Protein AF-A0A969CDJ0-F1 (afdb_monomer_lite)

pLDDT: mean 95.17, std 4.66, range [63.78, 98.69]

Radius of gyration: 17.05 Å; chains: 1; bounding box: 43×28×50 Å

Structure (mmCIF, N/CA/C/O backbone):
data_AF-A0A969CDJ0-F1
#
_entry.id   AF-A0A969CDJ0-F1
#
loop_
_atom_site.group_PDB
_atom_site.id
_atom_site.type_symbol
_atom_site.label_atom_id
_atom_site.label_alt_id
_atom_site.label_comp_id
_atom_site.label_asym_id
_atom_site.label_entity_id
_atom_site.label_seq_id
_atom_site.pdbx_PDB_ins_code
_atom_site.Cartn_x
_atom_site.Cartn_y
_atom_site.Cartn_z
_atom_site.occupancy
_atom_site.B_iso_or_equiv
_atom_site.auth_seq_id
_atom_site.auth_comp_id
_atom_site.auth_asym_id
_atom_site.auth_atom_id
_atom_site.pdbx_PDB_model_num
ATOM 1 N N . VAL A 1 1 ? -5.381 13.197 3.408 1.00 69.62 1 VAL A N 1
ATOM 2 C CA . VAL A 1 1 ? -6.080 14.154 4.304 1.00 69.62 1 VAL A CA 1
ATOM 3 C C . VAL A 1 1 ? -7.595 14.024 4.202 1.00 69.62 1 VAL A C 1
ATOM 5 O O . VAL A 1 1 ? -8.196 13.665 5.201 1.00 69.62 1 VAL A O 1
ATOM 8 N N . LEU A 1 2 ? -8.209 14.203 3.024 1.00 88.81 2 LEU A N 1
ATOM 9 C CA . LEU A 1 2 ? -9.674 14.104 2.868 1.00 88.81 2 LEU A CA 1
ATOM 10 C C . LEU A 1 2 ? -10.263 12.763 3.335 1.00 88.81 2 LEU A C 1
ATOM 12 O O . LEU A 1 2 ? -11.228 12.764 4.086 1.00 88.81 2 LEU A O 1
ATOM 16 N N . LEU A 1 3 ? -9.641 11.630 2.978 1.00 90.44 3 LEU A N 1
ATOM 17 C CA . LEU A 1 3 ? -10.070 10.315 3.476 1.00 90.44 3 LEU A CA 1
ATOM 18 C C . LEU A 1 3 ? -10.016 10.229 5.004 1.00 90.44 3 LEU A C 1
ATOM 20 O O . LEU A 1 3 ? -10.949 9.734 5.618 1.00 90.44 3 LEU A O 1
ATOM 24 N N . ALA A 1 4 ? -8.951 10.744 5.624 1.00 89.38 4 ALA A N 1
ATOM 25 C CA . ALA A 1 4 ? -8.820 10.723 7.076 1.00 89.38 4 ALA A CA 1
ATOM 26 C C . ALA A 1 4 ? -9.918 11.557 7.748 1.00 89.38 4 ALA A C 1
ATOM 28 O O . ALA A 1 4 ? -10.543 11.082 8.686 1.00 89.38 4 ALA A O 1
ATOM 29 N N . ILE A 1 5 ? -10.212 12.752 7.224 1.00 90.25 5 ILE A N 1
ATOM 30 C CA . ILE A 1 5 ? -11.320 13.588 7.707 1.00 90.25 5 ILE A CA 1
ATOM 31 C C . ILE A 1 5 ? -12.658 12.858 7.527 1.00 90.25 5 ILE A C 1
ATOM 33 O O . ILE A 1 5 ? -13.433 12.766 8.474 1.00 90.25 5 ILE A O 1
ATOM 37 N N . GLY A 1 6 ? -12.907 12.271 6.353 1.00 92.19 6 GLY A N 1
ATOM 38 C CA . GLY A 1 6 ? -14.134 11.519 6.078 1.00 92.19 6 GLY A CA 1
ATOM 39 C C . GLY A 1 6 ? -14.341 10.346 7.041 1.00 92.19 6 GLY A C 1
ATOM 40 O O . GLY A 1 6 ? -15.412 10.214 7.626 1.00 92.19 6 GLY A O 1
ATOM 41 N N . PHE A 1 7 ? -13.301 9.543 7.282 1.00 92.75 7 PHE A N 1
ATOM 42 C CA . PHE A 1 7 ? -13.346 8.451 8.260 1.00 92.75 7 PHE A CA 1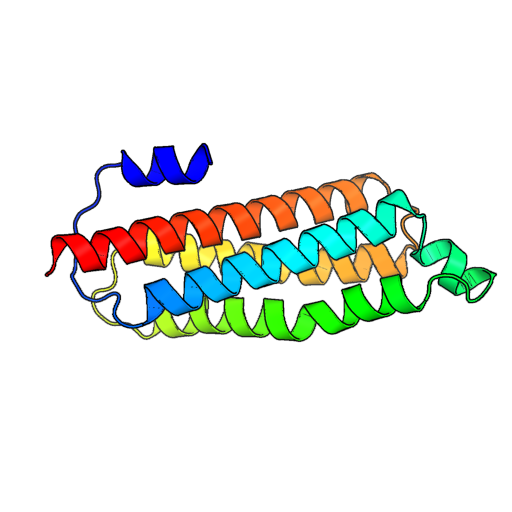
ATOM 43 C C . PHE A 1 7 ? -13.379 8.931 9.716 1.00 92.75 7 PHE A C 1
ATOM 45 O O . PHE A 1 7 ? -13.814 8.175 10.579 1.00 92.75 7 PHE A O 1
ATOM 52 N N . MET A 1 8 ? -12.938 10.153 10.027 1.00 92.38 8 MET A N 1
ATOM 53 C CA . MET A 1 8 ? -13.114 10.738 11.363 1.00 92.38 8 MET A CA 1
ATOM 54 C C . MET A 1 8 ? -14.562 11.155 11.613 1.00 92.38 8 MET A C 1
ATOM 56 O O . MET A 1 8 ? -15.072 10.952 12.712 1.00 92.38 8 MET A O 1
ATOM 60 N N . LEU A 1 9 ? -15.227 11.690 10.589 1.00 91.75 9 LEU A N 1
ATOM 61 C CA . LEU A 1 9 ? -16.608 12.167 10.667 1.00 91.75 9 LEU A CA 1
ATOM 62 C C . LEU A 1 9 ? -17.649 11.055 10.468 1.00 91.75 9 LEU A C 1
ATOM 64 O O . LEU A 1 9 ? -18.819 11.254 10.785 1.00 91.75 9 LEU A O 1
ATOM 68 N N . SER A 1 10 ? -17.257 9.885 9.954 1.00 90.38 10 SER A N 1
ATOM 69 C CA . SER A 1 10 ? -18.197 8.786 9.727 1.00 90.38 10 SER A CA 1
ATOM 70 C C . SER A 1 10 ? -18.731 8.216 11.051 1.00 90.38 10 SER A C 1
ATOM 72 O O . SER A 1 10 ? -17.949 8.033 11.994 1.00 90.38 10 SER A O 1
ATOM 74 N N . PRO A 1 11 ? -20.020 7.844 11.140 1.00 88.94 11 PRO A N 1
ATOM 75 C CA . PRO A 1 11 ? -20.525 7.069 12.269 1.00 88.94 11 PRO A CA 1
ATOM 76 C C . PRO A 1 11 ? -19.691 5.794 12.450 1.00 88.94 11 PRO A C 1
ATOM 78 O O . PRO A 1 11 ? -19.395 5.091 11.480 1.00 88.94 11 PRO A O 1
ATOM 81 N N . TYR A 1 12 ? -19.248 5.530 13.676 1.00 90.88 12 TYR A N 1
ATOM 82 C CA . TYR A 1 12 ? -18.434 4.362 13.999 1.00 90.88 12 TYR A CA 1
ATOM 83 C C . TYR A 1 12 ? -18.772 3.882 15.405 1.00 90.88 12 TYR A C 1
ATOM 85 O O . TYR A 1 12 ? -18.627 4.632 16.368 1.00 90.88 12 TYR A O 1
ATOM 93 N N . GLU A 1 13 ? -19.211 2.633 15.506 1.00 88.62 13 GLU A N 1
ATOM 94 C CA . GLU A 1 13 ? -19.474 1.962 16.774 1.00 88.62 13 GLU A CA 1
ATOM 95 C C . GLU A 1 13 ? -18.202 1.248 17.223 1.00 88.62 13 GLU A C 1
ATOM 97 O O . GLU A 1 13 ? -17.713 0.329 16.557 1.00 88.62 13 GLU A O 1
ATOM 102 N N . ALA A 1 14 ? -17.634 1.717 18.332 1.00 89.25 14 ALA A N 1
ATOM 103 C CA . ALA A 1 14 ? -16.417 1.147 18.875 1.00 89.25 14 ALA A CA 1
ATOM 104 C C . ALA A 1 14 ? -16.691 -0.212 19.521 1.00 89.25 14 ALA A C 1
ATOM 106 O O . ALA A 1 14 ? -17.660 -0.400 20.251 1.00 89.25 14 ALA A O 1
ATOM 107 N N . THR A 1 15 ? -15.799 -1.155 19.244 1.00 90.50 15 THR A N 1
ATOM 108 C CA . THR A 1 15 ? -15.812 -2.507 19.826 1.00 90.50 15 THR A CA 1
ATOM 109 C C . THR A 1 15 ? -14.747 -2.675 20.907 1.00 90.50 15 THR A C 1
ATOM 111 O O . THR A 1 15 ? -14.737 -3.678 21.615 1.00 90.50 15 THR A O 1
ATOM 114 N N . GLY A 1 16 ? -13.810 -1.725 20.995 1.00 88.75 16 GLY A N 1
ATOM 115 C CA . GLY A 1 16 ? -12.686 -1.729 21.929 1.00 88.75 16 GLY A CA 1
ATOM 116 C C . GLY A 1 16 ? -11.642 -2.805 21.688 1.00 88.75 16 GLY A C 1
ATOM 117 O O . GLY A 1 16 ? -10.684 -2.903 22.453 1.00 88.75 16 GLY A O 1
ATOM 118 N N . ASN A 1 17 ? -11.771 -3.595 20.618 1.00 89.50 17 ASN A N 1
ATOM 119 C CA . ASN A 1 17 ? -10.914 -4.752 20.390 1.00 89.50 17 ASN A CA 1
ATOM 120 C C . ASN A 1 17 ? -9.888 -4.559 19.266 1.00 89.50 17 ASN A C 1
ATOM 122 O O . ASN A 1 17 ? -9.469 -5.506 18.600 1.00 89.50 17 ASN A O 1
ATOM 126 N N . THR A 1 18 ? -9.445 -3.329 19.031 1.00 90.19 18 THR A N 1
ATOM 127 C CA . THR A 1 18 ? -8.410 -3.038 18.025 1.00 90.19 18 THR A CA 1
ATOM 128 C C . THR A 1 18 ? -6.986 -3.258 18.534 1.00 90.19 18 THR A C 1
ATOM 130 O O . THR A 1 18 ? -6.117 -3.686 17.774 1.00 90.19 18 THR A O 1
ATOM 133 N N . GLY A 1 19 ? -6.714 -3.050 19.824 1.00 89.62 19 GLY A N 1
ATOM 134 C CA . GLY A 1 19 ? -5.420 -3.374 20.439 1.00 89.62 19 GLY A CA 1
ATOM 135 C C . GLY A 1 19 ? -4.208 -2.779 19.696 1.00 89.62 19 GLY A C 1
ATOM 136 O O . GLY A 1 19 ? -4.048 -1.560 19.608 1.00 89.62 19 GLY A O 1
ATOM 137 N N . LYS A 1 20 ? -3.324 -3.645 19.171 1.00 94.69 20 LYS A N 1
ATOM 138 C CA . LYS A 1 20 ? -2.119 -3.249 18.406 1.00 94.69 20 LYS A CA 1
ATOM 139 C C . LYS A 1 20 ? -2.399 -2.918 16.931 1.00 94.69 20 LYS A C 1
ATOM 141 O O . LYS A 1 20 ? -1.513 -2.372 16.275 1.00 94.69 20 LYS A O 1
ATOM 146 N N . LEU A 1 21 ? -3.595 -3.223 16.410 1.00 95.69 21 LEU A N 1
ATOM 147 C CA . LEU A 1 21 ? -3.934 -3.018 14.996 1.00 95.69 21 LEU A CA 1
ATOM 148 C C . LEU A 1 21 ? -3.778 -1.560 14.566 1.00 95.69 21 LEU A C 1
ATOM 150 O O . LEU A 1 21 ? -3.281 -1.336 13.473 1.00 95.69 21 LEU A O 1
ATOM 154 N N . ALA A 1 22 ? -4.120 -0.595 15.428 1.00 95.88 22 ALA A N 1
ATOM 155 C CA . ALA A 1 22 ? -3.994 0.831 15.119 1.00 95.88 22 ALA A CA 1
ATOM 156 C C . ALA A 1 22 ? -2.549 1.234 14.772 1.00 95.88 22 ALA A C 1
ATOM 158 O O . ALA A 1 22 ? -2.307 1.925 13.787 1.00 95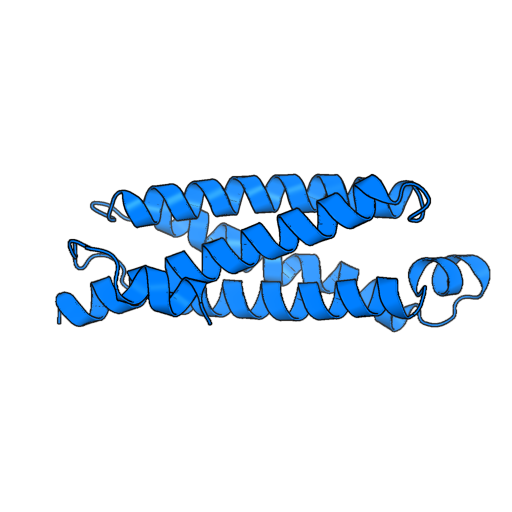.88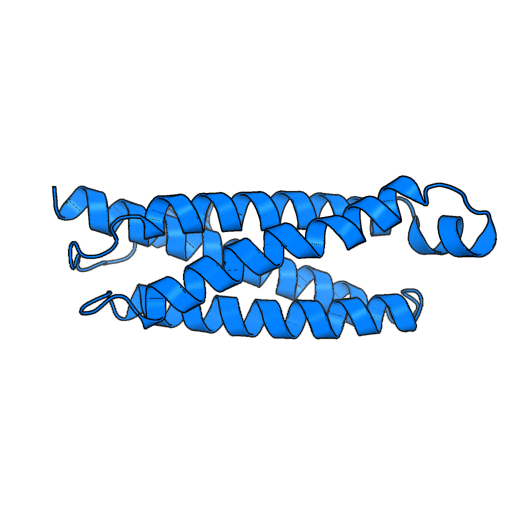 22 ALA A O 1
ATOM 159 N N . TRP A 1 23 ? -1.572 0.743 15.539 1.00 97.62 23 TRP A N 1
ATOM 160 C CA . TRP A 1 23 ? -0.156 1.005 15.277 1.00 97.62 23 TRP A CA 1
ATOM 161 C C . TRP A 1 23 ? 0.346 0.275 14.035 1.00 97.62 23 TRP A C 1
ATOM 163 O O . TRP A 1 23 ? 1.028 0.863 13.198 1.00 97.62 23 TRP A O 1
ATOM 173 N N . ILE A 1 24 ? -0.003 -1.005 13.901 1.00 98.06 24 ILE A N 1
ATOM 174 C CA . ILE A 1 24 ? 0.477 -1.844 12.798 1.00 98.06 24 ILE A CA 1
ATOM 175 C C . ILE A 1 24 ? -0.079 -1.348 11.463 1.00 98.06 24 ILE A C 1
ATOM 177 O O . ILE A 1 24 ? 0.665 -1.278 10.485 1.00 98.06 24 ILE A O 1
ATOM 181 N N . SER A 1 25 ? -1.344 -0.927 11.419 1.00 98.12 25 SER A N 1
ATOM 182 C CA . SER A 1 25 ? -1.927 -0.343 10.214 1.00 98.12 25 SER A CA 1
ATOM 183 C C . SER A 1 25 ? -1.314 1.012 9.866 1.00 98.12 25 SER A C 1
ATOM 185 O O . SER A 1 25 ? -1.102 1.278 8.685 1.00 98.12 25 SER A O 1
ATOM 187 N N . SER A 1 26 ? -0.961 1.841 10.857 1.00 98.19 26 SER A N 1
ATOM 188 C CA . SER A 1 26 ? -0.247 3.101 10.609 1.00 98.19 26 SER A CA 1
ATOM 189 C C . SER A 1 26 ? 1.144 2.860 10.017 1.00 98.19 26 SER A C 1
ATOM 191 O O . SER A 1 26 ? 1.525 3.536 9.062 1.00 98.19 26 SER A O 1
ATOM 193 N N . ILE A 1 27 ? 1.879 1.866 10.528 1.00 98.56 27 ILE A N 1
ATOM 194 C CA . ILE A 1 27 ? 3.179 1.463 9.969 1.00 98.56 27 ILE A CA 1
ATOM 195 C C . ILE A 1 27 ? 3.003 0.925 8.544 1.00 98.56 27 ILE A C 1
ATOM 197 O O . ILE A 1 27 ? 3.752 1.315 7.651 1.00 98.56 27 ILE A O 1
ATOM 201 N N . ALA A 1 28 ? 1.995 0.081 8.302 1.00 98.69 28 ALA A N 1
ATOM 202 C CA . ALA A 1 28 ? 1.699 -0.428 6.965 1.00 98.69 28 ALA A CA 1
ATOM 203 C C . ALA A 1 28 ? 1.380 0.710 5.981 1.00 98.69 28 ALA A C 1
ATOM 205 O O . ALA A 1 28 ? 1.946 0.747 4.890 1.00 98.69 28 ALA A O 1
ATOM 206 N N . ALA A 1 29 ? 0.543 1.674 6.378 1.00 98.56 29 ALA A N 1
ATOM 207 C CA . ALA A 1 29 ? 0.229 2.847 5.566 1.00 98.56 29 ALA A CA 1
ATOM 208 C C . ALA A 1 29 ? 1.486 3.673 5.247 1.00 98.56 29 ALA A C 1
ATOM 210 O O . ALA A 1 29 ? 1.676 4.075 4.101 1.00 98.56 29 ALA A O 1
ATOM 211 N N . LEU A 1 30 ? 2.372 3.883 6.227 1.00 98.56 30 LEU A N 1
ATOM 212 C CA . LEU A 1 30 ? 3.636 4.591 6.020 1.00 98.56 30 LEU A CA 1
ATOM 213 C C . LEU A 1 30 ? 4.553 3.853 5.035 1.00 98.56 30 LEU A C 1
ATOM 215 O O . LEU A 1 30 ? 5.077 4.469 4.111 1.00 98.56 30 LEU A O 1
ATOM 219 N N . LEU A 1 31 ? 4.733 2.541 5.202 1.00 98.69 31 LEU A N 1
ATOM 220 C CA . LEU A 1 31 ? 5.585 1.739 4.319 1.00 98.69 31 LEU A CA 1
ATOM 221 C C . LEU A 1 31 ? 5.046 1.701 2.886 1.00 98.69 31 LEU A C 1
ATOM 223 O O . LEU A 1 31 ? 5.815 1.871 1.942 1.00 98.69 31 LEU A O 1
ATOM 227 N N . VAL A 1 32 ? 3.729 1.542 2.715 1.00 98.62 32 VAL A N 1
ATOM 228 C CA . VAL A 1 32 ? 3.084 1.620 1.396 1.00 98.62 32 VAL A CA 1
ATOM 229 C C . VAL A 1 32 ? 3.239 3.021 0.800 1.00 98.62 32 VAL A C 1
ATOM 231 O O . VAL A 1 32 ? 3.529 3.138 -0.384 1.00 98.62 32 VAL A O 1
ATOM 234 N N . TYR A 1 33 ? 3.126 4.085 1.599 1.00 98.44 33 TYR A N 1
ATOM 235 C CA . TYR A 1 33 ? 3.347 5.452 1.123 1.00 98.44 33 TYR A CA 1
ATOM 236 C C . TYR A 1 33 ? 4.781 5.672 0.623 1.00 98.44 33 TYR A C 1
ATOM 238 O O . TYR A 1 33 ? 4.968 6.161 -0.491 1.00 98.44 33 TYR A O 1
ATOM 246 N N . LEU A 1 34 ? 5.789 5.259 1.399 1.00 98.44 34 LEU A N 1
ATOM 247 C CA . LEU A 1 34 ? 7.193 5.323 0.977 1.00 98.44 34 LEU A CA 1
ATOM 248 C C . LEU A 1 34 ? 7.424 4.520 -0.308 1.00 98.44 34 LEU A C 1
ATOM 250 O O . LEU A 1 34 ? 8.107 4.987 -1.218 1.00 98.44 34 LEU A O 1
ATOM 254 N N . GLN A 1 35 ? 6.799 3.349 -0.419 1.00 98.19 35 GLN A N 1
ATOM 255 C CA . GLN A 1 35 ? 6.886 2.523 -1.615 1.00 98.19 35 GLN A CA 1
ATOM 256 C C . GLN A 1 35 ? 6.228 3.174 -2.841 1.00 98.19 35 GLN A C 1
ATOM 258 O O . GLN A 1 35 ? 6.771 3.094 -3.945 1.00 98.19 35 GLN A O 1
ATOM 263 N N . SER A 1 36 ? 5.102 3.868 -2.661 1.00 97.81 36 SER A N 1
ATOM 264 C CA . SER A 1 36 ? 4.465 4.655 -3.722 1.00 97.81 36 SER A CA 1
ATOM 265 C C . SER A 1 36 ? 5.352 5.813 -4.183 1.00 97.81 36 SER A C 1
ATOM 267 O O . SER A 1 36 ? 5.433 6.073 -5.382 1.00 97.81 36 SER A O 1
ATOM 269 N N . LEU A 1 37 ? 6.072 6.472 -3.266 1.00 97.94 37 LEU A N 1
ATOM 270 C CA . LEU A 1 37 ? 7.048 7.509 -3.623 1.00 97.94 37 LEU A CA 1
ATOM 271 C C . LEU A 1 37 ? 8.218 6.935 -4.434 1.00 97.94 37 LEU A C 1
ATOM 273 O O . LEU A 1 37 ? 8.609 7.529 -5.439 1.00 97.94 37 LEU A O 1
ATOM 277 N N . LEU A 1 38 ? 8.741 5.764 -4.052 1.00 97.88 38 LEU A N 1
ATOM 278 C CA . LEU A 1 38 ? 9.768 5.067 -4.836 1.00 97.88 38 LEU A CA 1
ATOM 279 C C . LEU A 1 38 ? 9.251 4.682 -6.231 1.00 97.88 38 LEU A C 1
ATOM 281 O O . LEU A 1 38 ? 9.949 4.901 -7.219 1.00 97.88 38 LEU A O 1
ATOM 285 N N . GLY A 1 39 ? 8.014 4.186 -6.337 1.00 97.06 39 GLY A N 1
ATOM 286 C CA . GLY A 1 39 ? 7.381 3.877 -7.623 1.00 97.06 39 GLY A CA 1
ATOM 287 C C . GLY A 1 39 ? 7.187 5.117 -8.506 1.00 97.06 39 GLY A C 1
ATOM 288 O O . GLY A 1 39 ? 7.469 5.086 -9.705 1.00 97.06 39 GLY A O 1
ATOM 289 N N . ALA A 1 40 ? 6.780 6.246 -7.917 1.00 95.56 40 ALA A N 1
ATOM 290 C CA . ALA A 1 40 ? 6.703 7.528 -8.618 1.00 95.56 40 ALA A CA 1
ATOM 291 C C . ALA A 1 40 ? 8.087 8.014 -9.089 1.00 95.56 40 ALA A C 1
ATOM 293 O O . ALA A 1 40 ? 8.207 8.579 -10.180 1.00 95.56 40 ALA A O 1
ATOM 294 N N . LEU A 1 41 ? 9.149 7.756 -8.317 1.00 96.69 41 LEU A N 1
ATOM 295 C CA . LEU A 1 41 ? 10.528 8.062 -8.707 1.00 96.69 41 LEU A CA 1
ATOM 296 C C . LEU A 1 41 ? 10.998 7.203 -9.890 1.00 96.69 41 LEU A C 1
ATOM 298 O O . LEU A 1 41 ? 11.634 7.726 -10.806 1.00 96.69 41 LEU A O 1
ATOM 302 N N . VAL A 1 42 ? 10.647 5.911 -9.903 1.00 96.38 42 VAL A N 1
ATOM 303 C CA . VAL A 1 42 ? 10.919 5.007 -11.033 1.00 96.38 42 VAL A CA 1
ATOM 304 C C . VAL A 1 42 ? 10.276 5.529 -12.320 1.00 96.38 42 VAL A C 1
ATOM 306 O O . VAL A 1 42 ? 10.958 5.610 -13.342 1.00 96.38 42 VAL A O 1
ATOM 309 N N . GLY A 1 43 ? 8.998 5.919 -12.269 1.00 92.75 43 GLY A N 1
ATOM 310 C CA . GLY A 1 43 ? 8.273 6.443 -13.431 1.00 92.75 43 GLY A CA 1
ATOM 311 C C . GLY A 1 43 ? 8.782 7.811 -13.897 1.00 92.75 43 GLY A C 1
ATOM 312 O O . GLY A 1 43 ? 9.094 7.987 -15.070 1.00 92.75 43 GLY A O 1
ATOM 313 N N . SER A 1 44 ? 8.933 8.768 -12.978 1.00 93.94 44 SER A N 1
ATOM 314 C CA . SER A 1 44 ? 9.344 10.147 -13.307 1.00 93.94 44 SER A CA 1
ATOM 315 C C . SER A 1 44 ? 10.769 10.257 -13.849 1.00 93.94 44 SER A C 1
ATOM 317 O O . SER A 1 44 ? 11.052 11.150 -14.645 1.00 93.94 44 SER A O 1
ATOM 319 N N . ARG A 1 45 ? 11.667 9.351 -13.448 1.00 94.75 45 ARG A N 1
ATOM 320 C CA . ARG A 1 45 ? 13.054 9.313 -13.935 1.00 94.75 45 ARG A CA 1
ATOM 321 C C . ARG A 1 45 ? 13.293 8.259 -15.005 1.00 94.75 45 ARG A C 1
ATOM 323 O O . ARG A 1 45 ? 14.444 8.047 -15.366 1.00 94.75 45 ARG A O 1
ATOM 330 N N . TRP A 1 46 ? 12.261 7.564 -15.489 1.00 91.38 46 TRP A N 1
ATOM 331 C CA . TRP A 1 46 ? 12.434 6.461 -16.443 1.00 91.38 46 TRP A CA 1
ATOM 332 C C . TRP A 1 46 ? 13.465 5.414 -15.968 1.00 91.38 46 TRP A C 1
ATOM 334 O O . TRP A 1 46 ? 14.207 4.834 -16.763 1.00 91.38 46 TRP A O 1
ATOM 344 N N . ALA A 1 47 ? 13.530 5.174 -14.653 1.00 94.25 47 ALA A N 1
ATOM 345 C CA . ALA A 1 47 ? 14.626 4.432 -14.027 1.00 94.25 47 ALA A CA 1
ATOM 346 C C . ALA A 1 47 ? 14.690 2.965 -14.483 1.00 94.25 47 ALA A C 1
ATOM 348 O O . ALA A 1 47 ? 15.775 2.397 -14.551 1.00 94.25 47 ALA A O 1
ATOM 349 N N . LEU A 1 48 ? 13.546 2.361 -14.839 1.00 92.38 48 LEU A N 1
ATOM 350 C CA . LEU A 1 48 ? 13.505 0.999 -15.382 1.00 92.38 48 LEU A CA 1
ATOM 351 C C . LEU A 1 48 ? 14.282 0.900 -16.701 1.00 92.38 48 LEU A C 1
ATOM 353 O O . LEU A 1 48 ? 15.140 0.035 -16.841 1.00 92.38 48 LEU A O 1
ATOM 357 N N . HIS A 1 49 ? 14.000 1.797 -17.649 1.00 92.75 49 HIS A N 1
ATOM 358 C CA . HIS A 1 49 ? 14.647 1.790 -18.960 1.00 92.75 49 HIS A CA 1
ATOM 359 C C . HIS A 1 49 ? 16.144 2.056 -18.821 1.00 92.75 49 HIS A C 1
ATOM 361 O O . HIS A 1 49 ? 16.942 1.285 -19.340 1.00 92.75 49 HIS A O 1
ATOM 367 N N . GLN A 1 50 ? 16.518 3.077 -18.043 1.00 94.00 50 GLN A N 1
ATOM 368 C CA . GLN A 1 50 ? 17.922 3.428 -17.811 1.00 94.00 50 GLN A CA 1
ATOM 369 C C . GLN A 1 50 ? 18.711 2.300 -17.132 1.00 94.00 50 GLN A C 1
ATOM 371 O O . GLN A 1 50 ? 19.858 2.046 -17.504 1.00 94.00 50 GLN A O 1
ATOM 376 N N . CYS A 1 51 ? 18.092 1.576 -16.195 1.00 94.50 51 CYS A N 1
ATOM 377 C CA . CYS A 1 51 ? 18.747 0.453 -15.535 1.00 94.50 51 CYS A CA 1
ATOM 378 C C . CYS A 1 51 ? 18.944 -0.738 -16.485 1.00 94.50 51 CYS A C 1
ATOM 380 O O . CYS A 1 51 ? 20.008 -1.356 -16.476 1.00 94.50 51 CYS A O 1
ATOM 382 N N . LEU A 1 52 ? 17.957 -1.042 -17.334 1.00 92.44 52 LEU A N 1
ATOM 383 C CA . LEU A 1 52 ? 18.042 -2.163 -18.274 1.00 92.44 52 LEU A CA 1
ATOM 384 C C . LEU A 1 52 ? 18.953 -1.876 -19.478 1.00 92.44 52 LEU A C 1
ATOM 386 O O . LEU A 1 52 ? 19.664 -2.777 -19.915 1.00 92.44 52 LEU A O 1
ATOM 390 N N . SER A 1 53 ? 18.950 -0.649 -20.010 1.00 92.12 53 SER A N 1
ATOM 391 C CA . SER A 1 53 ? 19.738 -0.289 -21.198 1.00 92.12 53 SER A CA 1
ATOM 392 C C . SER A 1 53 ? 21.169 0.123 -20.863 1.00 92.12 53 SER A C 1
ATOM 394 O O . SER A 1 53 ? 22.105 -0.270 -21.554 1.00 92.12 53 SER A O 1
ATOM 396 N N . SER A 1 54 ? 21.332 0.926 -19.810 1.00 90.69 54 SER A N 1
ATOM 397 C CA . SER A 1 54 ? 22.564 1.680 -19.547 1.00 90.69 54 SER A CA 1
ATOM 398 C C . SER A 1 54 ? 23.153 1.402 -18.164 1.00 90.69 54 SER A C 1
ATOM 400 O O . SER A 1 54 ? 24.196 1.954 -17.835 1.00 90.69 54 SER A O 1
ATOM 402 N N . LYS A 1 55 ? 22.510 0.545 -17.354 1.00 90.88 55 LYS A N 1
ATOM 403 C CA . LYS A 1 55 ? 22.860 0.260 -15.946 1.00 90.88 55 LYS A CA 1
ATOM 404 C C . LYS A 1 55 ? 22.846 1.491 -15.028 1.00 90.88 55 LYS A C 1
ATOM 406 O O . LYS A 1 55 ? 23.349 1.439 -13.907 1.00 90.88 55 LYS A O 1
ATOM 411 N N . GLU A 1 56 ? 22.209 2.569 -15.470 1.00 94.06 56 GLU A N 1
ATOM 412 C CA . GLU A 1 56 ? 22.054 3.813 -14.720 1.00 94.06 56 GLU A CA 1
ATOM 413 C C . GLU A 1 56 ? 20.799 3.765 -13.844 1.00 94.06 56 GLU A C 1
ATOM 415 O O . GLU A 1 56 ? 19.816 3.099 -14.166 1.00 94.06 56 GLU A O 1
ATOM 420 N N . LEU A 1 57 ? 20.814 4.470 -12.709 1.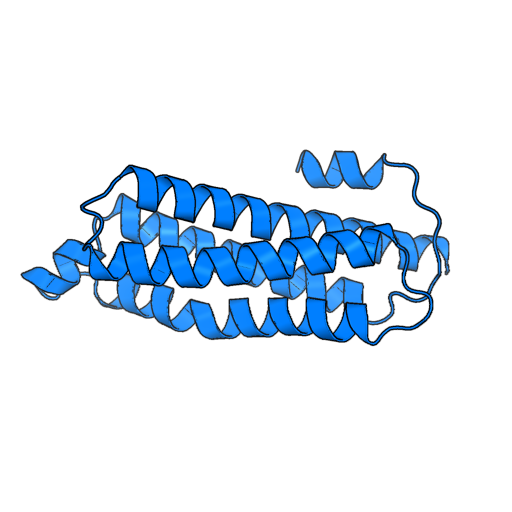00 94.81 57 LEU A N 1
ATOM 421 C CA . LEU A 1 57 ? 19.679 4.549 -11.770 1.00 94.81 57 LEU A CA 1
ATOM 422 C C . LEU A 1 57 ? 19.134 3.189 -11.270 1.00 94.81 57 LEU A C 1
ATOM 424 O O . LEU A 1 57 ? 18.050 3.137 -10.682 1.00 94.81 57 LEU A O 1
ATOM 428 N N . CYS A 1 58 ? 19.895 2.096 -11.399 1.00 95.94 58 CYS A N 1
ATOM 429 C CA . CYS A 1 58 ? 19.493 0.780 -10.893 1.00 95.94 58 CYS A CA 1
ATOM 430 C C . CYS A 1 58 ? 19.247 0.768 -9.384 1.00 95.94 58 CYS A C 1
ATOM 432 O O . CYS A 1 58 ? 18.406 0.011 -8.910 1.00 95.94 58 CYS A O 1
ATOM 434 N N . LEU A 1 59 ? 19.918 1.636 -8.619 1.00 96.69 59 LEU A N 1
ATOM 435 C CA . LEU A 1 59 ? 19.653 1.781 -7.189 1.00 96.69 59 LEU A CA 1
ATOM 436 C C . LEU A 1 59 ? 18.200 2.197 -6.917 1.00 96.69 59 LEU A C 1
ATOM 438 O O . LEU A 1 59 ? 17.580 1.649 -6.010 1.00 96.69 59 LEU A O 1
ATOM 442 N N . VAL A 1 60 ? 17.639 3.116 -7.711 1.00 96.31 60 VAL A N 1
ATOM 443 C CA . VAL A 1 60 ? 16.237 3.550 -7.576 1.00 96.31 60 VAL A CA 1
ATOM 444 C C . VAL A 1 60 ? 15.302 2.378 -7.865 1.00 96.31 60 VAL A C 1
ATOM 446 O O . VAL A 1 60 ? 14.407 2.090 -7.070 1.00 96.31 60 VAL A O 1
ATOM 449 N N . MET A 1 61 ? 15.557 1.662 -8.963 1.00 96.31 61 MET A N 1
ATOM 450 C CA . MET A 1 61 ? 14.749 0.513 -9.367 1.00 96.31 61 MET A CA 1
ATOM 451 C C . MET A 1 61 ? 14.795 -0.617 -8.328 1.00 96.31 61 MET A C 1
ATOM 453 O O . MET A 1 61 ? 13.760 -1.126 -7.899 1.00 96.31 61 MET A O 1
ATOM 457 N N . ASN A 1 62 ? 15.993 -0.968 -7.865 1.00 97.31 62 ASN A N 1
ATOM 458 C CA . ASN A 1 62 ? 16.199 -2.027 -6.883 1.00 97.31 62 ASN A CA 1
ATOM 459 C C . ASN A 1 62 ? 15.663 -1.642 -5.503 1.00 97.31 62 ASN A C 1
ATOM 461 O O . ASN A 1 62 ? 15.134 -2.504 -4.812 1.00 97.31 62 ASN A O 1
ATOM 465 N N . SER A 1 63 ? 15.736 -0.365 -5.113 1.00 97.81 63 SER A N 1
ATOM 466 C CA . SER A 1 63 ? 15.129 0.105 -3.859 1.00 97.81 63 SER A CA 1
ATOM 467 C C . SER A 1 63 ? 13.611 -0.036 -3.895 1.00 97.81 63 SER A C 1
ATOM 469 O O . SER A 1 63 ? 13.018 -0.483 -2.915 1.00 97.81 63 SER A O 1
ATOM 471 N N . HIS A 1 64 ? 12.980 0.275 -5.033 1.00 97.31 64 HIS A N 1
ATOM 472 C CA . HIS A 1 64 ? 11.550 0.041 -5.209 1.00 97.31 64 HIS A CA 1
ATOM 473 C C . HIS A 1 64 ? 11.217 -1.455 -5.109 1.00 97.31 64 HIS A C 1
ATOM 475 O O . HIS A 1 64 ? 10.326 -1.833 -4.357 1.00 97.31 64 HIS A O 1
ATOM 481 N N . ILE A 1 65 ? 11.966 -2.334 -5.779 1.00 97.12 65 ILE A N 1
ATOM 482 C CA . ILE A 1 65 ? 11.731 -3.786 -5.690 1.00 97.12 65 ILE A CA 1
ATOM 483 C C . ILE A 1 65 ? 11.944 -4.301 -4.256 1.00 97.12 65 ILE A C 1
ATOM 485 O O . ILE A 1 65 ? 11.105 -5.032 -3.731 1.00 97.12 65 ILE A O 1
ATOM 489 N N . ALA A 1 66 ? 13.019 -3.885 -3.586 1.00 98.00 66 ALA A N 1
ATOM 490 C CA . ALA A 1 66 ? 13.307 -4.277 -2.207 1.00 98.00 66 ALA A CA 1
ATOM 491 C C . ALA A 1 66 ? 12.216 -3.802 -1.231 1.00 98.00 66 ALA A C 1
ATOM 493 O O . ALA A 1 66 ? 11.824 -4.546 -0.331 1.00 98.00 66 ALA A O 1
ATOM 494 N N . GLY A 1 67 ? 11.668 -2.601 -1.450 1.00 97.75 67 GLY A N 1
ATOM 495 C CA . GLY A 1 67 ? 10.574 -2.026 -0.663 1.00 97.75 67 GLY A CA 1
ATOM 496 C C . GLY A 1 67 ? 9.265 -2.825 -0.704 1.00 97.75 67 GLY A C 1
ATOM 497 O O . GLY A 1 67 ? 8.431 -2.669 0.192 1.00 97.75 67 GLY A O 1
ATOM 498 N N . ILE A 1 68 ? 9.094 -3.734 -1.674 1.00 97.94 68 ILE A N 1
ATOM 499 C CA . ILE A 1 68 ? 7.919 -4.617 -1.760 1.00 97.94 68 ILE A CA 1
ATOM 500 C C . ILE A 1 68 ? 7.817 -5.496 -0.511 1.00 97.94 68 ILE A C 1
ATOM 502 O O . ILE A 1 68 ? 6.717 -5.681 0.011 1.00 97.94 68 ILE A O 1
ATOM 506 N N . VAL A 1 69 ? 8.944 -6.012 -0.010 1.00 98.25 69 VAL A N 1
ATOM 507 C CA . VAL A 1 69 ? 8.973 -6.954 1.118 1.00 98.25 69 VAL A CA 1
ATOM 508 C C . VAL A 1 69 ? 8.382 -6.339 2.394 1.00 98.25 69 VAL A C 1
ATOM 510 O O . VAL A 1 69 ? 7.387 -6.880 2.886 1.00 98.25 69 VAL A O 1
ATOM 513 N N . PRO A 1 70 ? 8.898 -5.213 2.932 1.00 98.12 70 PRO A N 1
ATOM 514 C CA . PRO A 1 70 ? 8.343 -4.629 4.151 1.00 98.12 70 PRO A CA 1
ATOM 515 C C . PRO A 1 70 ? 6.903 -4.126 3.971 1.00 98.12 70 PRO A C 1
ATOM 517 O O . PRO A 1 70 ? 6.084 -4.318 4.871 1.00 98.12 70 PRO A O 1
ATOM 520 N N . ALA A 1 71 ? 6.550 -3.543 2.818 1.00 98.31 71 ALA A N 1
ATOM 521 C CA . ALA A 1 71 ? 5.188 -3.062 2.564 1.00 98.31 71 ALA A CA 1
ATOM 522 C C . ALA A 1 71 ? 4.161 -4.213 2.515 1.00 98.31 71 ALA A C 1
ATOM 524 O O . ALA A 1 71 ? 3.082 -4.124 3.112 1.00 98.31 71 ALA A O 1
ATOM 525 N N . THR A 1 72 ? 4.518 -5.320 1.858 1.00 98.62 72 THR A N 1
ATOM 526 C CA . THR A 1 72 ? 3.689 -6.532 1.778 1.00 98.62 72 THR A CA 1
ATOM 527 C C . THR A 1 72 ? 3.556 -7.182 3.149 1.00 98.62 72 THR A C 1
ATOM 529 O O . THR A 1 72 ? 2.441 -7.468 3.580 1.00 98.62 72 THR A O 1
ATOM 532 N N . ALA A 1 73 ? 4.668 -7.364 3.867 1.00 98.62 73 ALA A N 1
ATOM 533 C CA . ALA A 1 73 ? 4.668 -7.979 5.191 1.00 98.62 73 ALA A CA 1
ATOM 534 C C . ALA A 1 73 ? 3.795 -7.199 6.185 1.00 98.62 73 ALA A C 1
ATOM 536 O O . ALA A 1 73 ? 2.969 -7.796 6.875 1.00 98.62 73 ALA A O 1
ATOM 537 N N . ALA A 1 74 ? 3.915 -5.868 6.222 1.00 98.56 74 ALA A N 1
ATOM 538 C CA . ALA A 1 74 ? 3.101 -5.033 7.101 1.00 98.56 74 ALA A CA 1
ATOM 539 C C . ALA A 1 74 ? 1.608 -5.077 6.731 1.00 98.56 74 ALA A C 1
ATOM 541 O O . ALA A 1 74 ? 0.757 -5.196 7.611 1.00 98.56 74 ALA A O 1
ATOM 542 N N . THR A 1 75 ? 1.275 -5.049 5.438 1.00 98.69 75 THR A N 1
ATOM 543 C CA . THR A 1 75 ? -0.121 -5.144 4.974 1.00 98.69 75 THR A CA 1
ATOM 544 C C . THR A 1 75 ? -0.732 -6.515 5.288 1.00 98.69 75 THR A C 1
ATOM 546 O O . THR A 1 75 ? -1.864 -6.596 5.767 1.00 98.69 75 THR A O 1
ATOM 549 N N . LEU A 1 76 ? 0.023 -7.601 5.087 1.00 98.50 76 LEU A N 1
ATOM 550 C CA . LEU A 1 76 ? -0.401 -8.949 5.476 1.00 98.50 76 LEU A CA 1
ATOM 551 C C . LEU A 1 76 ? -0.561 -9.076 6.991 1.00 98.50 76 LEU A C 1
ATOM 553 O O . LEU A 1 76 ? -1.517 -9.705 7.438 1.00 98.50 76 LEU A O 1
ATOM 557 N N . ALA A 1 77 ? 0.312 -8.450 7.784 1.00 98.50 77 ALA A N 1
ATOM 558 C CA . ALA A 1 77 ? 0.165 -8.426 9.236 1.00 98.50 77 ALA A CA 1
ATOM 559 C C . ALA A 1 77 ? -1.168 -7.783 9.650 1.00 98.50 77 ALA A C 1
ATOM 561 O O . ALA A 1 77 ? -1.882 -8.363 10.466 1.00 98.50 77 ALA A O 1
ATOM 562 N N . VAL A 1 78 ? -1.554 -6.652 9.040 1.00 98.50 78 VAL A N 1
ATOM 563 C CA . VAL A 1 78 ? -2.877 -6.036 9.263 1.00 98.50 78 VAL A CA 1
ATOM 564 C C . VAL A 1 78 ? -4.002 -7.013 8.916 1.00 98.50 78 VAL A C 1
ATOM 566 O O . VAL A 1 78 ? -4.890 -7.221 9.740 1.00 98.50 78 VAL A O 1
ATOM 569 N N . ALA A 1 79 ? -3.957 -7.639 7.737 1.00 98.00 79 ALA A N 1
ATOM 570 C CA . ALA A 1 79 ? -5.000 -8.559 7.281 1.00 98.00 79 ALA A CA 1
ATOM 571 C C . ALA A 1 79 ? -5.150 -9.782 8.201 1.00 98.00 79 ALA A C 1
ATOM 573 O O . ALA A 1 79 ? -6.240 -10.066 8.699 1.00 98.00 79 ALA A O 1
ATOM 574 N N . ILE A 1 80 ? -4.040 -10.466 8.493 1.00 98.12 80 ILE A N 1
ATOM 575 C CA . ILE A 1 80 ? -4.016 -11.662 9.342 1.00 98.12 80 ILE A CA 1
ATOM 576 C C . ILE A 1 80 ? -4.496 -11.320 10.751 1.00 98.12 80 ILE A C 1
ATOM 578 O O . ILE A 1 80 ? -5.330 -12.033 11.310 1.00 98.12 80 ILE A O 1
ATOM 582 N N . MET A 1 81 ? -4.007 -10.224 11.336 1.00 97.81 81 MET A N 1
ATOM 583 C CA . MET A 1 81 ? -4.438 -9.813 12.670 1.00 97.81 81 MET A CA 1
ATOM 584 C C . MET A 1 81 ? -5.913 -9.419 12.692 1.00 97.81 81 MET A C 1
ATOM 586 O O . MET A 1 81 ? -6.618 -9.811 13.616 1.00 97.81 81 MET A O 1
ATOM 590 N N . ALA A 1 82 ? -6.405 -8.711 11.673 1.00 97.12 82 ALA A N 1
ATOM 591 C CA . ALA A 1 82 ? -7.811 -8.335 11.587 1.00 97.12 82 ALA A CA 1
ATOM 592 C C . ALA A 1 82 ? -8.738 -9.559 11.470 1.00 97.12 82 ALA A C 1
ATOM 594 O O . ALA A 1 82 ? -9.817 -9.576 12.063 1.00 97.12 82 ALA A O 1
ATOM 595 N N . TRP A 1 83 ? -8.317 -10.607 10.754 1.00 95.81 83 TRP A N 1
ATOM 596 C CA . TRP A 1 83 ? -9.071 -11.862 10.669 1.00 95.81 83 TRP A CA 1
ATOM 597 C C . TRP A 1 83 ? -9.067 -12.647 11.973 1.00 95.81 83 TRP A C 1
ATOM 599 O O . TRP A 1 83 ? -10.104 -13.193 12.357 1.00 95.81 83 TRP A O 1
ATOM 609 N N . ARG A 1 84 ? -7.921 -12.682 12.659 1.00 95.56 84 ARG A N 1
ATOM 610 C CA . ARG A 1 84 ? -7.753 -13.423 13.914 1.00 95.56 84 ARG A CA 1
ATOM 611 C C . ARG A 1 84 ? -8.341 -12.713 15.129 1.00 95.56 84 ARG A C 1
ATOM 613 O O . ARG A 1 84 ? -8.568 -13.380 16.132 1.00 95.56 84 ARG A O 1
ATOM 620 N N . GLN A 1 85 ? -8.580 -11.405 15.058 1.00 94.88 85 GLN A N 1
ATOM 621 C CA . GLN A 1 85 ? -9.093 -10.635 16.186 1.00 94.88 85 GLN A CA 1
ATOM 622 C C . GLN A 1 85 ? -10.608 -10.859 16.360 1.00 94.88 85 GLN A C 1
ATOM 624 O O . GLN A 1 85 ? -11.390 -10.409 15.510 1.00 94.88 85 GLN A O 1
ATOM 629 N N . PRO A 1 86 ? -11.067 -11.547 17.426 1.00 90.38 86 PRO A N 1
ATOM 630 C CA . PRO A 1 86 ? -12.495 -11.751 17.675 1.00 90.38 86 PRO A CA 1
ATOM 631 C C . PRO A 1 86 ? -13.208 -10.409 17.872 1.00 90.38 86 PRO A C 1
ATOM 633 O O . PRO A 1 86 ? -12.576 -9.429 18.227 1.00 90.38 86 PRO A O 1
ATOM 636 N N . ALA A 1 87 ? -14.512 -10.321 17.612 1.00 90.81 87 ALA A N 1
ATOM 637 C CA . ALA A 1 87 ? -15.305 -9.100 17.839 1.00 90.81 87 ALA A CA 1
ATOM 638 C C . ALA A 1 87 ? -14.771 -7.790 17.197 1.00 90.81 87 ALA A C 1
ATOM 640 O O . ALA A 1 87 ? -15.216 -6.707 17.556 1.00 90.81 87 ALA A O 1
ATOM 641 N N . LEU A 1 88 ? -13.845 -7.861 16.230 1.00 94.31 88 LEU A N 1
ATOM 642 C CA . LEU A 1 88 ? -13.415 -6.690 15.467 1.00 94.31 88 LEU A CA 1
ATOM 643 C C . LEU A 1 88 ? -14.582 -6.146 14.634 1.00 94.31 88 LEU A C 1
ATOM 645 O O . LEU A 1 88 ? -15.260 -6.928 13.956 1.00 94.31 88 LEU A O 1
ATOM 649 N N . SER A 1 89 ? -14.768 -4.823 14.636 1.00 93.75 89 SER A N 1
ATOM 650 C CA . SER A 1 89 ? -15.859 -4.160 13.914 1.00 93.75 89 SER A CA 1
ATOM 651 C C . SER A 1 89 ? -15.936 -4.564 12.433 1.00 93.75 89 SER A C 1
ATOM 653 O O . SER A 1 89 ? -14.927 -4.761 11.741 1.00 93.75 89 SER A O 1
ATOM 655 N N . GLY A 1 90 ? -17.163 -4.672 11.912 1.00 94.31 90 GLY A N 1
ATOM 656 C CA . GLY A 1 90 ? -17.405 -5.096 10.528 1.00 94.31 90 GLY A CA 1
ATOM 657 C C . GLY A 1 90 ? -16.752 -4.177 9.489 1.00 94.31 90 GLY A C 1
ATOM 658 O O . GLY A 1 90 ? -16.280 -4.651 8.456 1.00 94.31 90 GLY A O 1
ATOM 659 N N . ASN A 1 91 ? -16.655 -2.876 9.779 1.00 94.94 91 ASN A N 1
ATOM 660 C CA . ASN A 1 91 ? -15.996 -1.900 8.907 1.00 94.94 91 ASN A CA 1
ATOM 661 C C . ASN A 1 91 ? -14.483 -2.139 8.820 1.00 94.94 91 ASN A C 1
ATOM 663 O O . ASN A 1 91 ? -13.934 -2.139 7.718 1.00 94.94 91 ASN A O 1
ATOM 667 N N . LEU A 1 92 ? -13.816 -2.422 9.945 1.00 96.44 92 LEU A N 1
ATOM 668 C CA . LEU A 1 92 ? -12.390 -2.758 9.948 1.00 96.44 92 LEU A CA 1
ATOM 669 C C . LEU A 1 92 ? -12.123 -4.067 9.199 1.00 96.44 92 LEU A C 1
ATOM 671 O O . LEU A 1 92 ? -11.187 -4.131 8.404 1.00 96.44 92 LEU A O 1
ATOM 675 N N . ARG A 1 93 ? -12.979 -5.085 9.360 1.00 96.75 93 ARG A N 1
ATOM 676 C CA . ARG A 1 93 ? -12.871 -6.341 8.592 1.00 96.75 93 ARG A CA 1
ATOM 677 C C . ARG A 1 93 ? -13.015 -6.116 7.084 1.00 96.75 93 ARG A C 1
ATOM 679 O O . ARG A 1 93 ? -12.222 -6.650 6.313 1.00 96.75 93 ARG A O 1
ATOM 686 N N . LYS A 1 94 ? -13.983 -5.297 6.655 1.00 97.38 94 LYS A N 1
ATOM 687 C CA . LYS A 1 94 ? -14.166 -4.935 5.236 1.00 97.38 94 LYS A CA 1
ATOM 688 C C . LYS A 1 94 ? -12.941 -4.215 4.671 1.00 97.38 94 LYS A C 1
ATOM 690 O O . LYS A 1 94 ? -12.476 -4.575 3.594 1.00 97.38 94 LYS A O 1
ATOM 695 N N . LEU A 1 95 ? -12.396 -3.245 5.407 1.00 97.88 95 LEU A N 1
ATOM 696 C CA . LEU A 1 95 ? -11.190 -2.523 4.996 1.00 97.88 95 LEU A CA 1
ATOM 697 C C . LEU A 1 95 ? -9.961 -3.440 4.941 1.00 97.88 95 LEU A C 1
ATOM 699 O O . LEU A 1 95 ? -9.195 -3.348 3.989 1.00 97.88 95 LEU A O 1
ATOM 703 N N . ALA A 1 96 ? -9.795 -4.361 5.895 1.00 98.12 96 ALA A N 1
ATOM 704 C CA . ALA A 1 96 ? -8.724 -5.357 5.846 1.00 98.12 96 ALA A CA 1
ATOM 705 C C . ALA A 1 96 ? -8.829 -6.244 4.597 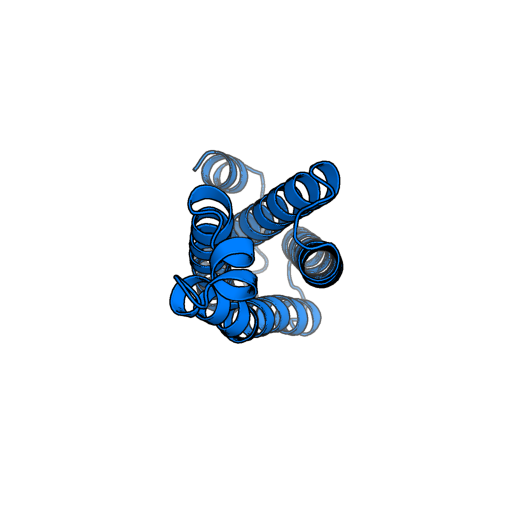1.00 98.12 96 ALA A C 1
ATOM 707 O O . ALA A 1 96 ? -7.841 -6.413 3.888 1.00 98.12 96 ALA A O 1
ATOM 708 N N . ASN A 1 97 ? -10.030 -6.739 4.277 1.00 98.38 97 ASN A N 1
ATOM 709 C CA . ASN A 1 97 ? -10.265 -7.541 3.073 1.00 98.38 97 ASN A CA 1
ATOM 710 C C . ASN A 1 97 ? -9.961 -6.756 1.792 1.00 98.38 97 ASN A C 1
ATOM 712 O O . ASN A 1 97 ? -9.331 -7.281 0.876 1.00 98.38 97 ASN A O 1
ATOM 716 N N . PHE A 1 98 ? -10.394 -5.495 1.726 1.00 98.50 98 PHE A N 1
ATOM 717 C CA . PHE A 1 98 ? -10.131 -4.646 0.569 1.00 98.50 98 PHE A CA 1
ATOM 718 C C . PHE A 1 98 ? -8.634 -4.331 0.432 1.00 98.50 98 PHE A C 1
ATOM 720 O O . PHE A 1 98 ? -8.098 -4.407 -0.670 1.00 98.50 98 PHE A O 1
ATOM 727 N N . ALA A 1 99 ? -7.922 -4.110 1.542 1.00 98.62 99 ALA A N 1
ATOM 728 C CA . ALA A 1 99 ? -6.467 -3.973 1.535 1.00 98.62 99 ALA A CA 1
ATOM 729 C C . ALA A 1 99 ? -5.776 -5.256 1.040 1.00 98.62 99 ALA A C 1
ATOM 731 O O . ALA A 1 99 ? -4.847 -5.172 0.239 1.00 98.62 99 ALA A O 1
ATOM 732 N N . SER A 1 100 ? -6.242 -6.444 1.446 1.00 98.50 100 SER A N 1
ATOM 733 C CA . SER A 1 100 ? -5.726 -7.718 0.923 1.00 98.50 100 SER A CA 1
ATOM 734 C C . SER A 1 100 ? -5.942 -7.853 -0.584 1.00 98.50 100 SER A C 1
ATOM 736 O O . SER A 1 100 ? -5.018 -8.233 -1.301 1.00 98.50 100 SER A O 1
ATOM 738 N N . LEU A 1 101 ? -7.133 -7.501 -1.077 1.00 98.69 101 LEU A N 1
ATOM 739 C CA . LEU A 1 101 ? -7.441 -7.527 -2.506 1.00 98.69 101 LEU A CA 1
ATOM 740 C C . LEU A 1 101 ? -6.545 -6.559 -3.289 1.00 98.69 101 LEU A C 1
ATOM 742 O O . LEU A 1 101 ? -5.932 -6.957 -4.281 1.00 98.69 101 LEU A O 1
ATOM 746 N N . CYS A 1 102 ? -6.425 -5.311 -2.829 1.00 98.69 102 CYS A N 1
ATOM 747 C CA . CYS A 1 102 ? -5.561 -4.317 -3.461 1.00 98.69 102 CYS A CA 1
ATOM 748 C C . CYS A 1 102 ? -4.089 -4.743 -3.437 1.00 98.69 102 CYS A C 1
ATOM 750 O O . CYS A 1 102 ? -3.399 -4.547 -4.431 1.00 98.69 102 CYS A O 1
ATOM 752 N N . LEU A 1 103 ? -3.605 -5.359 -2.353 1.00 98.69 103 LEU A N 1
ATOM 753 C CA . LEU A 1 103 ? -2.237 -5.875 -2.278 1.00 98.69 103 LEU A CA 1
ATOM 754 C C . LEU A 1 103 ? -1.979 -6.949 -3.340 1.00 98.69 103 LEU A C 1
ATOM 756 O O . LEU A 1 103 ? -0.986 -6.863 -4.061 1.00 98.69 103 LEU A O 1
ATOM 760 N N . ILE A 1 104 ? -2.872 -7.936 -3.466 1.00 98.69 104 ILE A N 1
ATOM 761 C CA . ILE A 1 104 ? -2.741 -8.996 -4.477 1.00 98.69 104 ILE A CA 1
ATOM 762 C C . ILE A 1 104 ? -2.734 -8.383 -5.880 1.00 98.69 104 ILE A C 1
ATOM 764 O O . ILE A 1 104 ? -1.835 -8.671 -6.673 1.00 98.69 104 ILE A O 1
ATOM 768 N N . ALA A 1 105 ? -3.689 -7.494 -6.167 1.00 98.56 105 ALA A N 1
ATOM 769 C CA . ALA A 1 105 ? -3.744 -6.784 -7.440 1.00 98.56 105 ALA A CA 1
ATOM 770 C C . ALA A 1 105 ? -2.454 -5.989 -7.701 1.00 98.56 105 ALA A C 1
ATOM 772 O O . ALA A 1 105 ? -1.929 -6.028 -8.810 1.00 98.56 105 ALA A O 1
ATOM 773 N N . GLN A 1 106 ? -1.887 -5.339 -6.682 1.00 98.19 106 GLN A N 1
ATOM 774 C CA . GLN A 1 106 ? -0.659 -4.564 -6.824 1.00 98.19 106 GLN A CA 1
ATOM 775 C C . GLN A 1 106 ? 0.548 -5.430 -7.177 1.00 98.19 106 GLN A C 1
ATOM 777 O O . GLN A 1 106 ? 1.331 -5.047 -8.045 1.00 98.19 106 GLN A O 1
ATOM 782 N N . LEU A 1 107 ? 0.688 -6.606 -6.564 1.00 98.31 107 LEU A N 1
ATOM 783 C CA . LEU A 1 107 ? 1.767 -7.538 -6.896 1.00 98.31 107 LEU A CA 1
ATOM 784 C C . LEU A 1 107 ? 1.638 -8.044 -8.339 1.00 98.31 107 LEU A C 1
ATOM 786 O O . LEU A 1 107 ? 2.620 -8.032 -9.080 1.00 98.31 107 LEU A O 1
ATOM 790 N N . VAL A 1 108 ? 0.426 -8.417 -8.762 1.00 98.44 108 VAL A N 1
ATOM 791 C CA . VAL A 1 108 ? 0.159 -8.875 -10.136 1.00 98.44 108 VAL A CA 1
ATOM 792 C C . VAL A 1 108 ? 0.450 -7.768 -11.152 1.00 98.44 108 VAL A C 1
ATOM 794 O O . VAL A 1 108 ? 1.218 -7.977 -12.092 1.00 98.44 108 VAL A O 1
ATOM 797 N N . LEU A 1 109 ? -0.111 -6.574 -10.942 1.00 98.00 109 LEU A N 1
ATOM 798 C CA . LEU A 1 109 ? 0.089 -5.418 -11.817 1.00 98.00 109 LEU A CA 1
ATOM 799 C C . LEU A 1 109 ? 1.559 -4.985 -11.854 1.00 98.00 109 LEU A C 1
ATOM 801 O O . LEU A 1 109 ? 2.055 -4.626 -12.918 1.00 98.00 109 LEU A O 1
ATOM 805 N N . GLY A 1 110 ? 2.267 -5.046 -10.724 1.00 97.12 110 GLY A N 1
ATOM 806 C CA . GLY A 1 110 ? 3.679 -4.669 -10.633 1.00 97.12 110 GLY A CA 1
ATOM 807 C C . GLY A 1 110 ? 4.576 -5.615 -11.420 1.00 97.12 110 GLY A C 1
ATOM 808 O O . GLY A 1 110 ? 5.396 -5.167 -12.220 1.00 97.12 110 GLY A O 1
ATOM 809 N N . VAL A 1 111 ? 4.362 -6.927 -11.274 1.00 97.75 111 VAL A N 1
ATOM 810 C CA . VAL A 1 111 ? 5.071 -7.939 -12.071 1.00 97.75 111 VAL A CA 1
ATOM 811 C C . VAL A 1 111 ? 4.773 -7.760 -13.558 1.00 97.75 111 VAL A C 1
ATOM 813 O O . VAL A 1 111 ? 5.703 -7.761 -14.365 1.00 97.75 111 VAL A O 1
ATOM 816 N N . ALA A 1 112 ? 3.507 -7.564 -13.931 1.00 96.69 112 ALA A N 1
ATOM 817 C CA . ALA A 1 112 ? 3.125 -7.358 -15.324 1.00 96.69 112 ALA A CA 1
ATOM 818 C C . ALA A 1 112 ? 3.742 -6.069 -15.908 1.00 96.69 112 ALA A C 1
ATOM 820 O O . ALA A 1 112 ? 4.275 -6.094 -17.016 1.00 96.69 112 ALA A O 1
ATOM 821 N N . THR A 1 113 ? 3.758 -4.972 -15.143 1.00 95.38 113 THR A N 1
ATOM 822 C CA . THR A 1 113 ? 4.330 -3.678 -15.562 1.00 95.38 113 THR A CA 1
ATOM 823 C C . THR A 1 113 ? 5.838 -3.786 -15.760 1.00 95.38 113 THR A C 1
ATOM 825 O O . THR A 1 113 ? 6.376 -3.281 -16.746 1.00 95.38 113 THR A O 1
ATOM 828 N N . PHE A 1 114 ? 6.519 -4.496 -14.857 1.00 94.19 114 PHE A N 1
ATOM 829 C CA . PHE A 1 114 ? 7.947 -4.777 -14.965 1.00 94.19 114 PHE A CA 1
ATOM 830 C C . PHE A 1 114 ? 8.270 -5.637 -16.194 1.00 94.19 114 PHE A C 1
ATOM 832 O O . PHE A 1 114 ? 9.146 -5.284 -16.979 1.00 94.19 114 PHE A O 1
ATOM 839 N N . ARG A 1 115 ? 7.538 -6.743 -16.389 1.00 94.94 115 ARG A N 1
ATOM 840 C CA . ARG A 1 115 ? 7.748 -7.689 -17.501 1.00 94.94 115 ARG A CA 1
ATOM 841 C C . ARG A 1 115 ? 7.495 -7.069 -18.870 1.00 94.94 115 ARG A C 1
ATOM 843 O O . ARG A 1 115 ? 8.167 -7.437 -19.825 1.00 94.94 115 ARG A O 1
ATOM 850 N N . MET A 1 116 ? 6.542 -6.145 -18.958 1.00 93.69 116 MET A N 1
ATOM 851 C CA . MET A 1 116 ? 6.247 -5.401 -20.184 1.00 93.69 116 MET A CA 1
ATOM 852 C C . MET A 1 116 ? 7.053 -4.105 -20.296 1.00 93.69 116 MET A C 1
ATOM 854 O O . MET A 1 116 ? 6.734 -3.264 -21.127 1.00 93.69 116 MET A O 1
ATOM 858 N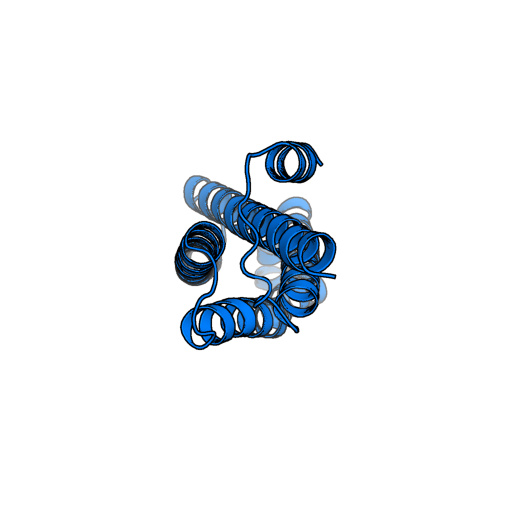 N . HIS A 1 117 ? 8.077 -3.918 -19.458 1.00 91.81 117 HIS A N 1
ATOM 859 C CA . HIS A 1 117 ? 8.990 -2.776 -19.497 1.00 91.81 117 HIS A CA 1
ATOM 860 C C . HIS A 1 117 ? 8.284 -1.409 -19.563 1.00 91.81 117 HIS A C 1
ATOM 862 O O . HIS A 1 117 ? 8.738 -0.516 -20.268 1.00 91.81 117 HIS A O 1
ATOM 868 N N . LEU A 1 118 ? 7.164 -1.240 -18.843 1.00 87.81 118 LEU A N 1
ATOM 869 C CA . LEU A 1 118 ? 6.321 -0.027 -18.867 1.00 87.81 118 LEU A CA 1
ATOM 870 C C . LEU A 1 118 ? 5.718 0.336 -20.245 1.00 87.81 118 LEU A C 1
ATOM 872 O O . LEU A 1 118 ? 5.175 1.427 -20.386 1.00 87.81 118 LEU A O 1
ATOM 876 N N . GLN A 1 119 ? 5.759 -0.550 -21.244 1.00 91.31 119 GLN A N 1
ATOM 877 C CA . GLN A 1 119 ? 5.267 -0.260 -22.602 1.00 91.31 119 GLN A CA 1
ATOM 878 C C . GLN A 1 119 ? 3.738 -0.164 -22.703 1.00 91.31 119 GLN A C 1
ATOM 880 O O . GLN A 1 119 ? 3.215 0.331 -23.693 1.00 91.31 119 GLN A O 1
ATOM 885 N N . VAL A 1 120 ? 3.015 -0.644 -21.689 1.00 94.12 120 VAL A N 1
ATOM 886 C CA . VAL A 1 120 ? 1.551 -0.584 -21.623 1.00 94.12 120 VAL A CA 1
ATOM 887 C C . VAL A 1 120 ? 1.159 0.483 -20.606 1.00 94.12 120 VAL A C 1
ATOM 889 O O . VAL A 1 120 ? 1.051 0.192 -19.410 1.00 94.12 120 VAL A O 1
ATOM 892 N N . GLU A 1 121 ? 0.943 1.723 -21.054 1.00 93.06 121 GLU A N 1
ATOM 893 C CA . GLU A 1 121 ? 0.633 2.836 -20.141 1.00 93.06 121 GLU A CA 1
ATOM 894 C C . GLU A 1 121 ? -0.609 2.583 -19.272 1.00 93.06 121 GLU A C 1
ATOM 896 O O . GLU A 1 121 ? -0.537 2.861 -18.069 1.00 93.06 121 GLU A O 1
ATOM 901 N N . PRO A 1 122 ? -1.712 1.991 -19.789 1.00 95.19 122 PRO A N 1
ATOM 902 C CA . PRO A 1 122 ? -2.878 1.677 -18.966 1.00 95.19 122 PRO A CA 1
ATOM 903 C C . PRO A 1 122 ? -2.553 0.771 -17.777 1.00 95.19 122 PRO A C 1
ATOM 905 O O . PRO A 1 122 ? -3.154 0.915 -16.713 1.00 95.19 122 PRO A O 1
ATOM 908 N N . LEU A 1 123 ? -1.580 -0.133 -17.922 1.00 95.31 123 LEU A N 1
ATOM 909 C CA . LEU A 1 123 ? -1.174 -1.013 -16.834 1.00 95.31 123 LEU A CA 1
ATOM 910 C C . LEU A 1 123 ? -0.421 -0.244 -15.745 1.00 95.31 123 LEU A C 1
ATOM 912 O O . LEU A 1 123 ? -0.684 -0.439 -14.560 1.00 95.31 123 LEU A O 1
ATOM 916 N N . THR A 1 124 ? 0.460 0.674 -16.142 1.00 94.12 124 THR A N 1
ATOM 917 C CA . THR A 1 124 ? 1.182 1.553 -15.214 1.00 94.12 124 THR A CA 1
ATOM 918 C C . THR A 1 124 ? 0.215 2.464 -14.454 1.00 94.12 124 THR A C 1
ATOM 920 O O . THR A 1 124 ? 0.340 2.626 -13.237 1.00 94.12 124 THR A O 1
ATOM 923 N N . VAL A 1 125 ? -0.793 3.013 -15.143 1.00 96.38 125 VAL A N 1
ATOM 924 C CA . VAL A 1 125 ? -1.862 3.808 -14.517 1.00 96.38 125 VAL A CA 1
ATOM 925 C C . VAL A 1 125 ? -2.673 2.951 -13.545 1.00 96.38 125 VAL A C 1
ATOM 927 O O . VAL A 1 125 ? -2.890 3.369 -12.408 1.00 96.38 125 VAL A O 1
ATOM 930 N N . ALA A 1 126 ? -3.067 1.737 -13.944 1.00 97.81 126 ALA A N 1
ATOM 931 C CA . ALA A 1 126 ? -3.780 0.808 -13.070 1.00 97.81 126 ALA A CA 1
ATOM 932 C C . ALA A 1 126 ? -2.957 0.455 -11.822 1.00 97.81 126 ALA A C 1
ATOM 934 O O . ALA A 1 126 ? -3.488 0.457 -10.713 1.00 97.81 126 ALA A O 1
ATOM 935 N N . HIS A 1 127 ? -1.653 0.221 -11.980 1.00 97.81 127 HIS A N 1
ATOM 936 C CA . HIS A 1 127 ? -0.744 -0.057 -10.872 1.00 97.81 127 HIS A CA 1
ATOM 937 C C . HIS A 1 127 ? -0.656 1.123 -9.889 1.00 97.81 127 HIS A C 1
ATOM 939 O O . HIS A 1 127 ? -0.708 0.931 -8.675 1.00 97.81 127 HIS A O 1
ATOM 945 N N . GLN A 1 128 ? -0.585 2.364 -10.375 1.00 96.88 128 GLN A N 1
ATOM 946 C CA . GLN A 1 128 ? -0.603 3.540 -9.495 1.00 96.88 128 GLN A CA 1
ATOM 947 C C . GLN A 1 128 ? -1.966 3.740 -8.818 1.00 96.88 128 GLN A C 1
ATOM 949 O O . GLN A 1 128 ? -2.028 4.032 -7.622 1.00 96.88 128 GLN A O 1
ATOM 954 N N . ALA A 1 129 ? -3.064 3.531 -9.547 1.00 97.94 129 ALA A N 1
ATOM 955 C CA . ALA A 1 129 ? -4.416 3.671 -9.013 1.00 97.94 129 ALA A CA 1
ATOM 956 C C . ALA A 1 129 ? -4.705 2.649 -7.901 1.00 97.94 129 ALA A C 1
ATOM 958 O O . ALA A 1 129 ? -5.210 3.014 -6.838 1.00 97.94 129 ALA A O 1
ATOM 959 N N . VAL A 1 130 ? -4.333 1.381 -8.105 1.00 98.50 130 VAL A N 1
ATOM 960 C CA . VAL A 1 130 ? -4.473 0.326 -7.089 1.00 98.50 130 VAL A CA 1
ATOM 961 C C . VAL A 1 130 ? -3.545 0.577 -5.899 1.00 98.50 130 VAL A C 1
ATOM 963 O O . VAL A 1 130 ? -3.975 0.411 -4.757 1.00 98.50 130 VAL A O 1
ATOM 966 N N . GLY A 1 131 ? -2.319 1.058 -6.128 1.00 98.12 131 GLY A N 1
ATOM 967 C CA . GLY A 1 131 ? -1.416 1.487 -5.054 1.00 98.12 131 GLY A CA 1
ATOM 968 C C . GLY A 1 131 ? -2.003 2.616 -4.196 1.00 98.12 131 GLY A C 1
ATOM 969 O O . GLY A 1 131 ? -1.958 2.557 -2.964 1.00 98.12 131 GLY A O 1
ATOM 970 N N . ALA A 1 132 ? -2.629 3.613 -4.825 1.00 98.19 132 ALA A N 1
ATOM 971 C CA . ALA A 1 132 ? -3.324 4.692 -4.126 1.00 98.19 132 ALA A CA 1
ATOM 972 C C . ALA A 1 132 ? -4.557 4.186 -3.354 1.00 98.19 132 ALA A C 1
ATOM 974 O O . ALA A 1 132 ? -4.776 4.601 -2.212 1.00 98.19 132 ALA A O 1
ATOM 975 N N . ALA A 1 133 ? -5.329 3.261 -3.933 1.00 98.44 133 ALA A N 1
ATOM 976 C CA . ALA A 1 133 ? -6.464 2.627 -3.264 1.00 98.44 133 ALA A CA 1
ATOM 977 C C . ALA A 1 133 ? -6.022 1.814 -2.035 1.00 98.44 133 ALA A C 1
ATOM 979 O O . ALA A 1 133 ? -6.628 1.944 -0.968 1.00 98.44 133 ALA A O 1
ATOM 980 N N . LEU A 1 134 ? -4.932 1.044 -2.142 1.00 98.69 134 LEU A N 1
ATOM 981 C CA . LEU A 1 134 ? -4.344 0.310 -1.019 1.00 98.69 134 LEU A CA 1
ATOM 982 C C . LEU A 1 134 ? -3.955 1.260 0.119 1.00 98.69 134 LEU A C 1
ATOM 984 O O . LEU A 1 134 ? -4.364 1.057 1.265 1.00 98.69 134 LEU A O 1
ATOM 988 N N . LEU A 1 135 ? -3.211 2.323 -0.200 1.00 98.62 135 LEU A N 1
ATOM 989 C CA . LEU A 1 135 ? -2.807 3.330 0.779 1.00 98.62 135 LEU A CA 1
ATOM 990 C C . LEU A 1 135 ? -4.023 3.987 1.445 1.00 98.62 135 LEU A C 1
ATOM 992 O O . LEU A 1 135 ? -4.087 4.063 2.671 1.00 98.62 135 LEU A O 1
ATOM 996 N N . GLY A 1 136 ? -5.002 4.431 0.654 1.00 98.25 136 GLY A N 1
ATOM 997 C CA . GLY A 1 136 ? -6.226 5.049 1.165 1.00 98.25 136 GLY A CA 1
ATOM 998 C C . GLY A 1 136 ? -7.003 4.123 2.102 1.00 98.25 136 GLY A C 1
ATOM 999 O O . GLY A 1 136 ? -7.490 4.564 3.144 1.00 98.25 136 GLY A O 1
ATOM 1000 N N . THR A 1 137 ? -7.039 2.831 1.782 1.00 98.56 137 THR A N 1
ATOM 1001 C CA . THR A 1 137 ? -7.673 1.796 2.607 1.00 98.56 137 THR A CA 1
ATOM 1002 C C . THR A 1 137 ? -6.951 1.611 3.936 1.00 98.56 137 THR A C 1
ATOM 1004 O O . THR A 1 137 ? -7.598 1.596 4.981 1.00 98.56 137 THR A O 1
ATOM 1007 N N . LEU A 1 138 ? -5.617 1.531 3.926 1.00 98.56 138 LEU A N 1
ATOM 1008 C CA . LEU A 1 138 ? -4.814 1.411 5.148 1.00 98.56 138 LEU A CA 1
ATOM 1009 C C . LEU A 1 138 ? -4.887 2.673 6.018 1.00 98.56 138 LEU A C 1
ATOM 1011 O O . LEU A 1 138 ? -4.915 2.571 7.247 1.00 98.56 138 LEU A O 1
ATOM 1015 N N . VAL A 1 139 ? -4.973 3.857 5.407 1.00 98.38 139 VAL A N 1
ATOM 1016 C CA . VAL A 1 139 ? -5.228 5.117 6.122 1.00 98.38 139 VAL A CA 1
ATOM 1017 C C . VAL A 1 139 ? -6.611 5.093 6.773 1.00 98.38 139 VAL A C 1
ATOM 1019 O O . VAL A 1 139 ? -6.713 5.372 7.966 1.00 98.38 139 VAL A O 1
ATOM 1022 N N . GLY A 1 140 ? -7.658 4.713 6.036 1.00 97.88 140 GLY A N 1
ATOM 1023 C CA . GLY A 1 140 ? -9.012 4.582 6.580 1.00 97.88 140 GLY A CA 1
ATOM 1024 C C . GLY A 1 140 ? -9.090 3.568 7.721 1.00 97.88 140 GLY A C 1
ATOM 1025 O O . GLY A 1 140 ? -9.640 3.869 8.780 1.00 97.88 140 GLY A O 1
ATOM 1026 N N . PHE A 1 141 ? -8.452 2.406 7.551 1.00 98.06 141 PHE A N 1
ATOM 1027 C CA . PHE A 1 141 ? -8.338 1.393 8.598 1.00 98.06 141 PHE A CA 1
ATOM 1028 C C . PHE A 1 141 ? -7.647 1.971 9.836 1.00 98.06 141 PHE A C 1
ATOM 1030 O O . PHE A 1 141 ? -8.154 1.824 10.944 1.00 98.06 141 PHE A O 1
ATOM 1037 N N . SER A 1 142 ? -6.518 2.662 9.656 1.00 97.94 142 SER A N 1
ATOM 1038 C CA . SER A 1 142 ? -5.756 3.250 10.764 1.00 97.94 142 SER A CA 1
ATOM 1039 C C . SER A 1 142 ? -6.573 4.273 11.538 1.00 97.94 142 SER A C 1
ATOM 1041 O O . SER A 1 142 ? -6.596 4.230 12.763 1.00 97.94 142 SER A O 1
ATOM 1043 N N . VAL A 1 143 ? -7.278 5.163 10.839 1.00 97.50 143 VAL A N 1
ATOM 1044 C CA . VAL A 1 143 ? -8.140 6.171 11.466 1.00 97.50 143 VAL A CA 1
ATOM 1045 C C . VAL A 1 143 ? -9.237 5.508 12.294 1.00 97.50 143 VAL A C 1
ATOM 1047 O O . VAL A 1 143 ? -9.389 5.834 13.470 1.00 97.50 143 VAL A O 1
ATOM 1050 N N . LEU A 1 144 ? -9.964 4.541 11.726 1.00 96.62 144 LEU A N 1
ATOM 1051 C CA . LEU A 1 144 ? -11.013 3.836 12.465 1.00 96.62 144 LEU A CA 1
ATOM 1052 C C . LEU A 1 144 ? -10.453 3.027 13.640 1.00 96.62 144 LEU A C 1
ATOM 1054 O O . LEU A 1 144 ? -11.063 3.011 14.704 1.00 96.62 144 LEU A O 1
ATOM 1058 N N . ALA A 1 145 ? -9.280 2.410 13.492 1.00 96.50 145 ALA A N 1
ATOM 1059 C CA . ALA A 1 145 ? -8.641 1.666 14.572 1.00 96.50 145 ALA A CA 1
ATOM 1060 C C . ALA A 1 145 ? -8.195 2.578 15.729 1.00 96.50 145 ALA A C 1
ATOM 1062 O O . ALA A 1 145 ? -8.324 2.208 16.895 1.00 96.50 145 ALA A O 1
ATOM 1063 N N . TRP A 1 146 ? -7.719 3.788 15.427 1.00 96.44 146 TRP A N 1
ATOM 1064 C CA . TRP A 1 146 ? -7.412 4.796 16.443 1.00 96.44 146 TRP A CA 1
ATOM 1065 C C . TRP A 1 146 ? -8.665 5.322 17.144 1.00 96.44 146 TRP A C 1
ATOM 1067 O O . TRP A 1 146 ? -8.654 5.477 18.364 1.00 96.44 146 TRP A O 1
ATOM 1077 N N . ARG A 1 147 ? -9.757 5.537 16.402 1.00 95.06 147 ARG A N 1
ATOM 1078 C CA . ARG A 1 147 ? -11.055 5.921 16.980 1.00 95.06 147 ARG A CA 1
ATOM 1079 C C . ARG A 1 147 ? -11.626 4.842 17.889 1.00 95.06 147 ARG A C 1
ATOM 1081 O O . ARG A 1 147 ? -12.079 5.162 18.979 1.00 95.06 147 ARG A O 1
ATOM 1088 N N . ASP A 1 148 ? -11.573 3.582 17.464 1.00 94.75 148 ASP A N 1
ATOM 1089 C CA . ASP A 1 148 ? -12.015 2.436 18.263 1.00 94.75 148 ASP A CA 1
ATOM 1090 C C . ASP A 1 148 ? -11.294 2.390 19.612 1.00 94.75 148 ASP A C 1
ATOM 1092 O O . ASP A 1 148 ? -11.934 2.260 20.652 1.00 94.75 148 ASP A O 1
ATOM 1096 N N . ARG A 1 149 ? -9.973 2.603 19.600 1.00 92.88 149 ARG A N 1
ATOM 1097 C CA . ARG A 1 149 ? -9.162 2.687 20.815 1.00 92.88 149 ARG A CA 1
ATOM 1098 C C . ARG A 1 149 ? -9.520 3.891 21.691 1.00 92.88 149 ARG A C 1
ATOM 1100 O O . ARG A 1 149 ? -9.559 3.740 22.903 1.00 92.88 149 ARG A O 1
ATOM 1107 N N . ALA A 1 150 ? -9.744 5.064 21.101 1.00 92.00 150 ALA A N 1
ATOM 1108 C CA . ALA A 1 150 ? -10.035 6.291 21.846 1.00 92.00 150 ALA A CA 1
ATOM 1109 C C . ALA A 1 150 ? -11.436 6.301 22.478 1.00 92.00 150 ALA A C 1
ATOM 1111 O O . ALA A 1 150 ? -11.608 6.867 23.547 1.00 92.00 150 ALA A O 1
ATOM 1112 N N . LEU A 1 151 ? -12.424 5.684 21.825 1.00 88.50 151 LEU A N 1
ATOM 1113 C CA . LEU A 1 151 ? -13.806 5.600 22.314 1.00 88.50 151 LEU A CA 1
ATOM 1114 C C . LEU A 1 151 ? -14.024 4.485 23.348 1.00 88.50 151 LEU A C 1
ATOM 1116 O O . LEU A 1 151 ? -15.089 4.424 23.951 1.00 88.50 151 LEU A O 1
ATOM 1120 N N . SER A 1 152 ? -13.046 3.593 23.509 1.00 79.81 152 SER A N 1
ATOM 1121 C CA . SER A 1 152 ? -13.117 2.446 24.427 1.00 79.81 152 SER A CA 1
ATOM 1122 C C . SER A 1 152 ? -12.185 2.582 25.635 1.00 79.81 152 SER A C 1
ATOM 1124 O O . SER A 1 152 ? -12.079 1.642 26.422 1.00 79.81 152 SER A O 1
ATOM 1126 N N . ALA A 1 153 ? -11.475 3.709 25.735 1.00 63.78 153 ALA A N 1
ATOM 1127 C CA . ALA A 1 153 ? -10.656 4.103 26.878 1.00 63.78 153 ALA A CA 1
ATOM 1128 C C . ALA A 1 153 ? -11.478 4.994 27.815 1.00 63.78 153 ALA A C 1
ATOM 1130 O O . ALA A 1 153 ? -11.289 4.855 29.042 1.00 63.78 153 ALA A O 1
#

Foldseek 3Di:
DVLLVVLLPDDADFQLQLPCLLVLLVQLLVLLVVLLVLLVVCVVVVQLCCCVPPVPNVVSVVVSVVSLVSNVVSLVVSLVCQVVGPRRDPLLNVLSVLLVVLNVLLVVLVVVCSVVSVPDVVSSVVNSVSSVVNSSSSSSSSSSSVVSNVVND

Secondary structure (DSSP, 8-state):
-HHHHHHHHS-----S--TTHHHHHHHHHHHHHHHHHHHHHHHHTTHHHHHHHH--SHHHHHHHHHHHHHHHHHHHHHHHHHHHSTT--HHHHHHHHHHHHHHHHHHHHHHHHHHTTT--HHHHHHHHHHHHHHHHHHHHHHHHHHHHHHH--

Sequence (153 aa):
VLLAIGFMLSPYEATGNTGKLAWISSIAALLVYLQSLLGALVGSRWALHQCLSSKELCLVMNSHIAGIVPATAATLAVAIMAWRQPALSGNLRKLANFASLCLIAQLVLGVATFRMHLQVEPLTVAHQAVGAALLGTLVGFSVLAWRDRALSA